Protein AF-A6TJV9-F1 (afdb_monomer_lite)

Radius of gyration: 13.77 Å; chains: 1; bounding box: 25×40×42 Å

Organism: Alkaliphilus metalliredigens (strain QYMF) (NCBI:txid293826)

Foldseek 3Di:
DPPPPVDPAAQVAEDEDEEDPCLAQPVDVVNVVVLVVVLPDRYAYEYEYHPRGDQLVPPPQWDWDDDPNRIWIDRPVRVSHTYDHPPDD

Secondary structure (DSSP, 8-state):
----------TTSEEEEES--STTSSSSHHHHHHHHHHHTSSSEEEEEPPTTSPPGGGSTT-EEEEETTEEEEE-TT-TTEEEEPTT--

pLDDT: mean 90.3, std 13.29, range [39.72, 98.38]

Sequence (89 aa):
MPDTNLSKTTKDDLMIVLGDAGVNYYENERDALLKEDLEVWPITFFFVRGNHERDPANISTYVEQPFNEGKVLIEPDYPSLLFAKDGAV

InterPro domains:
  IPR006186 Serine/threonine-specific protein phosphatase/bis(5-nucleosyl)-tetraphosphatase [PS00125] (48-53)
  IPR029052 Metallo-dependent phosphatase-like [G3DSA:3.60.21.10] (3-85)
  IPR029052 Metallo-dependent phosphatase-like [SSF56300] (10-82)

Structure (mmCIF, N/CA/C/O backbone):
data_AF-A6TJV9-F1
#
_entry.id   AF-A6TJV9-F1
#
loop_
_atom_site.group_PDB
_atom_site.id
_atom_site.type_symbol
_atom_site.label_atom_id
_atom_site.label_alt_id
_atom_site.label_comp_id
_atom_site.label_asym_id
_atom_site.label_entity_id
_atom_site.label_seq_id
_atom_site.pdbx_PDB_ins_code
_atom_site.Cartn_x
_atom_site.Cartn_y
_atom_site.Cartn_z
_atom_site.occupancy
_atom_site.B_iso_or_equiv
_atom_site.auth_seq_id
_atom_site.auth_comp_id
_atom_site.auth_asym_id
_atom_site.auth_atom_id
_atom_site.pdbx_PDB_model_num
ATOM 1 N N . MET A 1 1 ? -5.454 -22.028 29.818 1.00 49.22 1 MET A N 1
ATOM 2 C CA . MET A 1 1 ? -4.442 -21.859 28.756 1.00 49.22 1 MET A CA 1
ATOM 3 C C . MET A 1 1 ? -4.243 -20.364 28.587 1.00 49.22 1 MET A C 1
ATOM 5 O O . MET A 1 1 ? -5.265 -19.689 28.569 1.00 49.22 1 MET A O 1
ATOM 9 N N . PRO A 1 2 ? -3.019 -19.815 28.579 1.00 50.56 2 PRO A N 1
ATOM 10 C CA . PRO A 1 2 ? -2.855 -18.405 28.251 1.00 50.56 2 PRO A CA 1
ATOM 11 C C . PRO A 1 2 ? -3.243 -18.214 26.781 1.00 50.56 2 PRO A C 1
ATOM 13 O O . PRO A 1 2 ? -2.819 -19.000 25.935 1.00 50.56 2 PRO A O 1
ATOM 16 N N . ASP A 1 3 ? -4.081 -17.218 26.498 1.00 55.12 3 ASP A N 1
ATOM 17 C CA . ASP A 1 3 ? -4.401 -16.814 25.131 1.00 55.12 3 ASP A CA 1
ATOM 18 C C . ASP A 1 3 ? -3.102 -16.433 24.414 1.00 55.12 3 ASP A C 1
ATOM 20 O O . ASP A 1 3 ? -2.460 -15.438 24.742 1.00 55.12 3 ASP A O 1
ATOM 24 N N . THR A 1 4 ? -2.695 -17.232 23.432 1.00 54.50 4 THR A N 1
ATOM 25 C CA . THR A 1 4 ? -1.525 -16.982 22.576 1.00 54.50 4 THR A CA 1
ATOM 26 C C . THR A 1 4 ? -1.821 -15.980 21.456 1.00 54.50 4 THR A C 1
ATOM 28 O O . THR A 1 4 ? -1.113 -15.956 20.452 1.00 54.50 4 THR A O 1
ATOM 31 N N . ASN A 1 5 ? -2.866 -15.156 21.593 1.00 58.41 5 ASN A N 1
ATOM 32 C CA . ASN A 1 5 ? -3.202 -14.144 20.598 1.00 58.41 5 ASN A CA 1
ATOM 33 C C . ASN A 1 5 ? -2.235 -12.953 20.737 1.00 58.41 5 ASN A C 1
ATOM 35 O O . ASN A 1 5 ? -2.410 -12.072 21.578 1.00 58.41 5 ASN A O 1
ATOM 39 N N . LEU A 1 6 ? -1.146 -13.007 19.967 1.00 59.28 6 LEU A N 1
ATOM 40 C CA . LEU A 1 6 ? 0.019 -12.123 20.064 1.00 59.28 6 LEU A CA 1
ATOM 41 C C . LEU A 1 6 ? -0.193 -10.712 19.488 1.00 59.28 6 LEU A C 1
ATOM 43 O O . LEU A 1 6 ? 0.698 -9.878 19.633 1.00 59.28 6 LEU A O 1
ATOM 47 N N . SER A 1 7 ? -1.356 -10.384 18.922 1.00 61.12 7 SER A N 1
ATOM 48 C CA . SER A 1 7 ? -1.667 -9.010 18.506 1.00 61.12 7 SER A CA 1
ATOM 49 C C . SER A 1 7 ? -3.081 -8.618 18.917 1.00 61.12 7 SER A C 1
ATOM 51 O O . SER A 1 7 ? -4.058 -9.202 18.463 1.00 61.12 7 SER A O 1
ATOM 53 N N . LYS A 1 8 ? -3.194 -7.592 19.767 1.00 86.06 8 LYS A N 1
ATOM 54 C CA . LYS A 1 8 ? -4.476 -6.975 20.155 1.00 86.06 8 LYS A CA 1
ATOM 55 C C . LYS A 1 8 ? -5.007 -5.972 19.120 1.00 86.06 8 LYS A C 1
ATOM 57 O O . LYS A 1 8 ? -5.963 -5.268 19.419 1.00 86.06 8 LYS A O 1
ATOM 62 N N . THR A 1 9 ? -4.348 -5.857 17.971 1.00 94.12 9 THR A N 1
ATOM 63 C CA . THR A 1 9 ? -4.706 -4.903 16.924 1.00 94.12 9 THR A CA 1
ATOM 64 C C . THR A 1 9 ? -5.840 -5.443 16.059 1.00 94.12 9 THR A C 1
ATOM 66 O O . THR A 1 9 ? -6.127 -6.643 16.043 1.00 94.12 9 THR A O 1
ATOM 69 N N . THR A 1 10 ? -6.479 -4.538 15.338 1.00 95.75 10 THR A N 1
ATOM 70 C CA . THR A 1 10 ? -7.528 -4.771 14.351 1.00 95.75 10 THR A CA 1
ATOM 71 C C . THR A 1 10 ? -7.227 -3.957 13.092 1.00 95.75 10 THR A C 1
ATOM 73 O O . THR A 1 10 ? -6.335 -3.115 13.091 1.00 95.75 10 THR A O 1
ATOM 76 N N . LYS A 1 11 ? -7.994 -4.151 12.014 1.00 95.31 11 LYS A N 1
ATOM 77 C CA . LYS A 1 11 ? -7.873 -3.316 10.804 1.00 95.31 11 LYS A CA 1
ATOM 78 C C . LYS A 1 11 ? -8.205 -1.831 11.039 1.00 95.31 11 LYS A C 1
ATOM 80 O O . LYS A 1 11 ? -7.864 -1.008 10.197 1.00 95.31 11 LYS A O 1
ATOM 85 N N . ASP A 1 12 ? -8.795 -1.478 12.180 1.00 95.44 12 ASP A N 1
ATOM 86 C CA . ASP A 1 12 ? -9.000 -0.079 12.571 1.00 95.44 12 ASP A CA 1
ATOM 87 C C . ASP A 1 12 ? -7.719 0.562 13.141 1.00 95.44 12 ASP A C 1
ATOM 89 O O . ASP A 1 12 ? -7.596 1.787 13.179 1.00 95.44 12 ASP A O 1
ATOM 93 N N . ASP A 1 13 ? -6.745 -0.251 13.562 1.00 96.56 13 ASP A N 1
ATOM 94 C CA . ASP A 1 13 ? -5.429 0.214 13.988 1.00 96.56 13 ASP A CA 1
ATOM 95 C C . ASP A 1 13 ? -4.522 0.454 12.773 1.00 96.56 13 ASP A C 1
ATOM 97 O O . ASP A 1 13 ? -4.518 -0.315 11.808 1.00 96.56 13 ASP A O 1
ATOM 101 N N . LEU A 1 14 ? -3.712 1.514 12.843 1.00 96.94 14 LEU A N 1
ATOM 102 C CA . LEU A 1 14 ? -2.859 1.959 11.743 1.00 96.94 14 LEU A CA 1
ATOM 103 C C . LEU A 1 14 ? -1.373 1.850 12.103 1.00 96.94 14 LEU A C 1
ATOM 105 O O . LEU A 1 14 ? -0.921 2.441 13.086 1.00 96.94 14 LEU A O 1
ATOM 109 N N . MET A 1 15 ? -0.595 1.168 11.263 1.00 97.44 15 MET A N 1
ATOM 110 C CA . MET A 1 15 ? 0.868 1.176 11.304 1.00 97.44 15 MET A CA 1
ATOM 111 C C . MET A 1 15 ? 1.425 1.998 10.147 1.00 97.44 15 MET A C 1
ATOM 113 O O . MET A 1 15 ? 1.224 1.657 8.986 1.00 97.44 15 MET A O 1
ATOM 117 N N . ILE A 1 16 ? 2.166 3.058 10.465 1.00 97.12 16 ILE A N 1
ATOM 118 C CA . ILE A 1 16 ? 2.818 3.904 9.462 1.00 97.12 16 ILE A CA 1
ATOM 119 C C . ILE A 1 16 ? 4.251 3.409 9.244 1.00 97.12 16 ILE A C 1
ATOM 121 O O . ILE A 1 16 ? 5.037 3.348 10.190 1.00 97.12 16 ILE A O 1
ATOM 125 N N . VAL A 1 17 ? 4.592 3.092 7.995 1.00 96.88 17 VAL A N 1
ATOM 126 C CA . VAL A 1 17 ? 5.922 2.633 7.575 1.00 96.88 17 VAL A CA 1
ATOM 127 C C . VAL A 1 17 ? 6.574 3.719 6.720 1.00 96.88 17 VAL A C 1
ATOM 129 O O . VAL A 1 17 ? 6.030 4.127 5.695 1.00 96.88 17 VAL A O 1
ATOM 132 N N . LEU A 1 18 ? 7.725 4.222 7.169 1.00 95.25 18 LEU A N 1
ATOM 133 C CA . LEU A 1 18 ? 8.377 5.419 6.626 1.00 95.25 18 LEU A CA 1
ATOM 134 C C . LEU A 1 18 ? 9.519 5.070 5.657 1.00 95.25 18 LEU A C 1
ATOM 136 O O . LEU A 1 18 ? 10.681 5.362 5.938 1.00 95.25 18 LEU A O 1
ATOM 140 N N . GLY A 1 19 ? 9.171 4.474 4.518 1.00 92.69 19 GLY A N 1
ATOM 141 C CA . GLY A 1 19 ? 10.086 4.189 3.411 1.00 92.69 19 GLY A CA 1
ATOM 142 C C . GLY A 1 19 ? 10.734 2.806 3.428 1.00 92.69 19 GLY A C 1
ATOM 143 O O . GLY A 1 19 ? 10.852 2.168 4.472 1.00 92.69 19 GLY A O 1
ATOM 144 N N . ASP A 1 20 ? 11.161 2.373 2.239 1.00 91.69 20 ASP A N 1
ATOM 145 C CA . ASP A 1 20 ? 11.953 1.170 1.954 1.00 91.69 20 ASP A CA 1
ATOM 146 C C . ASP A 1 20 ? 11.372 -0.107 2.590 1.00 91.69 20 ASP A C 1
ATOM 148 O O . ASP A 1 20 ? 12.092 -0.968 3.100 1.00 91.69 20 ASP A O 1
ATOM 152 N N . ALA A 1 21 ? 10.044 -0.243 2.537 1.00 93.38 21 ALA A N 1
ATOM 153 C CA . ALA A 1 21 ? 9.329 -1.412 3.046 1.00 93.38 21 ALA A CA 1
ATOM 154 C C . ALA A 1 21 ? 9.510 -2.647 2.147 1.00 93.38 21 ALA A C 1
ATOM 156 O O . ALA A 1 21 ? 9.358 -3.781 2.600 1.00 93.38 21 ALA A O 1
ATOM 157 N N . GLY A 1 22 ? 9.836 -2.426 0.872 1.00 94.19 22 GLY A N 1
ATOM 158 C CA . GLY A 1 22 ? 10.068 -3.470 -0.121 1.00 94.19 22 GLY A CA 1
ATOM 159 C C . GLY A 1 22 ? 8.790 -3.985 -0.781 1.00 94.19 22 GLY A C 1
ATOM 160 O O . GLY A 1 22 ? 8.845 -4.988 -1.482 1.00 94.19 22 GLY A O 1
ATOM 161 N 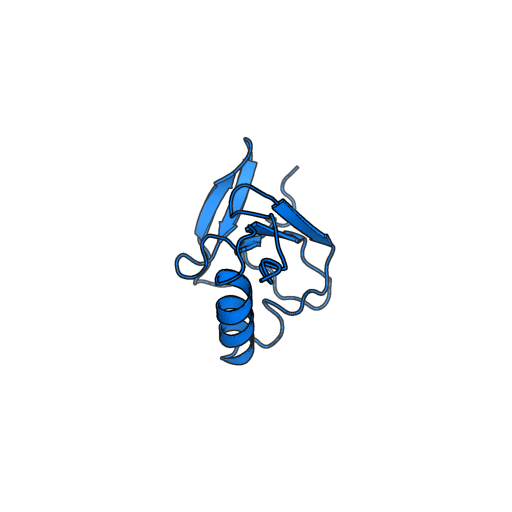N . VAL A 1 23 ? 7.649 -3.315 -0.578 1.00 95.69 23 VAL A N 1
ATOM 162 C CA . VAL A 1 23 ? 6.331 -3.818 -1.018 1.00 95.69 23 VAL A CA 1
ATOM 163 C C . VAL A 1 23 ? 6.112 -3.646 -2.525 1.00 95.69 23 VAL A C 1
ATOM 165 O O . VAL A 1 23 ? 5.389 -4.426 -3.134 1.00 95.69 23 VAL A O 1
ATOM 168 N N . ASN A 1 24 ? 6.758 -2.649 -3.134 1.00 94.94 24 ASN A N 1
ATOM 169 C CA . ASN A 1 24 ? 6.737 -2.385 -4.579 1.00 94.94 24 ASN A CA 1
ATOM 170 C C . ASN A 1 24 ? 8.165 -2.284 -5.135 1.00 94.94 24 ASN A C 1
ATOM 172 O O . ASN A 1 24 ? 8.524 -1.289 -5.773 1.00 94.94 24 ASN A O 1
ATOM 176 N N . TYR A 1 25 ? 9.016 -3.257 -4.810 1.00 95.31 25 TYR A N 1
ATOM 177 C CA . TYR A 1 25 ? 10.437 -3.217 -5.160 1.00 95.31 25 TYR A CA 1
ATOM 178 C C . TYR A 1 25 ? 10.767 -4.072 -6.384 1.00 95.31 25 TYR A C 1
ATOM 180 O O . TYR A 1 25 ? 11.534 -3.648 -7.248 1.00 95.31 25 TYR A O 1
ATOM 188 N N . TYR A 1 26 ? 10.222 -5.287 -6.460 1.00 91.88 26 TYR A N 1
ATOM 189 C CA . TYR A 1 26 ? 10.660 -6.281 -7.437 1.00 91.88 26 TYR A CA 1
ATOM 190 C C . TYR A 1 26 ? 9.888 -6.243 -8.760 1.00 91.88 26 TYR A C 1
ATOM 192 O O . TYR A 1 26 ? 10.373 -6.814 -9.741 1.00 91.88 26 TYR A O 1
ATOM 200 N N . GLU A 1 27 ? 8.704 -5.626 -8.797 1.00 86.62 27 GLU A N 1
ATOM 201 C CA . GLU A 1 27 ? 7.795 -5.590 -9.954 1.00 86.62 27 GLU A CA 1
ATOM 202 C C . GLU A 1 27 ? 7.450 -6.991 -10.497 1.00 86.62 27 GLU A C 1
ATOM 204 O O . GLU A 1 27 ? 7.284 -7.206 -11.698 1.00 86.62 27 GLU A O 1
ATOM 209 N N . ASN A 1 28 ? 7.382 -7.982 -9.609 1.00 91.62 28 ASN A N 1
ATOM 210 C CA . ASN A 1 28 ? 7.032 -9.360 -9.943 1.00 91.62 28 ASN A CA 1
ATOM 211 C C . ASN A 1 28 ? 6.296 -10.034 -8.779 1.00 91.62 28 ASN A C 1
ATOM 213 O O . ASN A 1 28 ? 5.947 -9.394 -7.792 1.00 91.62 28 ASN A O 1
ATOM 217 N N . GLU A 1 29 ? 6.071 -11.342 -8.897 1.00 93.62 29 GLU A N 1
ATOM 218 C CA . GLU A 1 29 ? 5.347 -12.172 -7.927 1.00 93.62 29 GLU A CA 1
ATOM 219 C C . GLU A 1 29 ? 5.826 -12.037 -6.471 1.00 93.62 29 GLU A C 1
ATOM 221 O O . GLU A 1 29 ? 5.039 -12.247 -5.555 1.00 93.62 29 GLU A O 1
ATOM 226 N N . ARG A 1 30 ? 7.081 -11.633 -6.228 1.00 95.31 30 ARG A N 1
ATOM 227 C CA . ARG A 1 30 ? 7.587 -11.414 -4.863 1.00 95.31 30 ARG A CA 1
ATOM 228 C C . ARG A 1 30 ? 6.862 -10.287 -4.134 1.00 95.31 30 ARG A C 1
ATOM 230 O O . ARG A 1 30 ? 6.618 -10.412 -2.939 1.00 95.31 30 ARG A O 1
ATOM 237 N N . ASP A 1 31 ? 6.513 -9.223 -4.852 1.00 95.88 31 ASP A N 1
ATOM 238 C CA . ASP A 1 31 ? 5.764 -8.101 -4.283 1.00 95.88 31 ASP A CA 1
ATOM 239 C C . ASP A 1 31 ? 4.347 -8.558 -3.903 1.00 95.88 31 ASP A C 1
ATOM 241 O O . ASP A 1 31 ? 3.838 -8.181 -2.852 1.00 95.88 31 ASP A O 1
ATOM 245 N N . ALA A 1 32 ? 3.729 -9.422 -4.719 1.00 96.25 32 ALA A N 1
ATOM 246 C CA . ALA A 1 32 ? 2.415 -9.995 -4.425 1.00 96.25 32 ALA A CA 1
ATOM 247 C C . ALA A 1 32 ? 2.448 -10.893 -3.180 1.00 96.25 32 ALA A C 1
ATOM 249 O O . ALA A 1 32 ? 1.629 -10.707 -2.289 1.00 96.25 32 ALA A O 1
ATOM 250 N N . LEU A 1 33 ? 3.443 -11.781 -3.059 1.00 97.12 33 LEU A N 1
ATOM 251 C CA . LEU A 1 33 ? 3.601 -12.641 -1.877 1.00 97.12 33 LEU A CA 1
ATOM 252 C C . LEU A 1 33 ? 3.738 -11.828 -0.582 1.00 97.12 33 LEU A C 1
ATOM 254 O O . LEU A 1 33 ? 3.106 -12.146 0.420 1.00 97.12 33 LEU A O 1
ATOM 258 N N . LEU A 1 34 ? 4.524 -10.746 -0.604 1.00 97.19 34 LEU A N 1
ATOM 259 C CA . LEU A 1 34 ? 4.650 -9.866 0.558 1.00 97.19 34 LEU A CA 1
ATOM 260 C C . LEU A 1 34 ? 3.326 -9.156 0.881 1.00 97.19 34 LEU A C 1
ATOM 262 O O . LEU A 1 34 ? 2.975 -9.020 2.050 1.00 97.19 34 LEU A O 1
ATOM 266 N N . LYS A 1 35 ? 2.574 -8.711 -0.129 1.00 97.75 35 LYS A N 1
ATOM 267 C CA . LYS A 1 35 ? 1.263 -8.078 0.079 1.00 97.75 35 LYS A CA 1
ATOM 268 C C . LYS A 1 35 ? 0.241 -9.055 0.652 1.00 97.75 35 LYS A C 1
ATOM 270 O O . LYS A 1 35 ? -0.457 -8.692 1.593 1.00 97.75 35 LYS A O 1
ATOM 275 N N . GLU A 1 36 ? 0.199 -10.287 0.152 1.00 97.94 36 GLU A N 1
ATOM 276 C CA . GLU A 1 36 ? -0.634 -11.366 0.696 1.00 97.94 36 GLU A CA 1
ATOM 277 C C . GLU A 1 36 ? -0.304 -11.624 2.175 1.00 97.94 36 GLU A C 1
ATOM 279 O O . GLU A 1 36 ? -1.202 -11.632 3.021 1.00 97.94 36 GLU A O 1
ATOM 284 N N . ASP A 1 37 ? 0.985 -11.740 2.504 1.00 96.81 37 ASP A N 1
ATOM 285 C CA . ASP A 1 37 ? 1.456 -11.939 3.877 1.00 96.81 37 ASP A CA 1
ATOM 286 C C . ASP A 1 37 ? 1.132 -10.756 4.796 1.00 96.81 37 ASP A C 1
ATOM 288 O O . ASP A 1 37 ? 0.881 -10.961 5.981 1.00 96.81 37 ASP A O 1
ATOM 292 N N . LEU A 1 38 ? 1.141 -9.519 4.293 1.00 97.25 38 LEU A N 1
ATOM 293 C CA . LEU A 1 38 ? 0.793 -8.323 5.067 1.00 97.25 38 LEU A CA 1
ATOM 294 C C . LEU A 1 38 ? -0.723 -8.175 5.250 1.00 97.25 38 LEU A C 1
ATOM 296 O O . LEU A 1 38 ? -1.184 -7.811 6.334 1.00 97.25 38 LEU A O 1
ATOM 300 N N . GLU A 1 39 ? -1.512 -8.482 4.222 1.00 97.94 39 GLU A N 1
ATOM 301 C CA . GLU A 1 39 ? -2.967 -8.319 4.234 1.00 97.94 39 GLU A CA 1
ATOM 302 C C . GLU A 1 39 ? -3.640 -9.213 5.286 1.00 97.94 39 GLU A C 1
ATOM 304 O O . GLU A 1 39 ? -4.640 -8.809 5.883 1.00 97.94 39 GLU A O 1
ATOM 309 N N . VAL A 1 40 ? -3.071 -10.382 5.605 1.00 96.69 40 VAL A N 1
ATOM 310 C CA . VAL A 1 40 ? -3.632 -11.285 6.630 1.00 96.69 40 VAL A CA 1
ATOM 311 C C . VAL A 1 40 ? -3.485 -10.776 8.069 1.00 96.69 40 VAL A C 1
ATOM 313 O O . VAL A 1 40 ? -4.182 -11.268 8.961 1.00 96.69 40 VAL A O 1
ATOM 316 N N . TRP A 1 41 ? -2.614 -9.797 8.336 1.00 95.81 41 TRP A N 1
ATOM 317 C CA . TRP A 1 41 ? -2.435 -9.273 9.693 1.00 95.81 41 TRP A CA 1
ATOM 318 C C . TRP A 1 41 ? -3.634 -8.432 10.125 1.00 95.81 41 TRP A C 1
ATOM 320 O O . TRP A 1 41 ? -4.152 -7.651 9.329 1.00 95.81 41 TRP A O 1
ATOM 330 N N . PRO A 1 42 ? -4.059 -8.491 11.398 1.00 95.81 42 PRO A N 1
ATOM 331 C CA . PRO A 1 42 ? -5.155 -7.673 11.903 1.00 95.81 42 PRO A CA 1
ATOM 332 C C . PRO A 1 42 ? -4.665 -6.246 12.202 1.00 95.81 42 PRO A C 1
ATOM 334 O O . PRO A 1 42 ? -4.676 -5.803 13.344 1.00 95.81 42 PRO A O 1
ATOM 337 N N . ILE A 1 43 ? -4.163 -5.549 11.186 1.00 97.19 43 ILE A N 1
ATOM 338 C CA . ILE A 1 43 ? -3.742 -4.147 11.210 1.00 97.19 43 ILE A CA 1
ATOM 339 C C . ILE A 1 43 ? -3.810 -3.573 9.791 1.00 97.19 43 ILE A C 1
ATOM 341 O O . ILE A 1 43 ? -3.666 -4.318 8.814 1.00 97.19 43 ILE A O 1
ATOM 345 N N . THR A 1 44 ? -4.051 -2.270 9.673 1.00 98.19 44 THR A N 1
ATOM 346 C CA . THR A 1 44 ? -3.928 -1.536 8.409 1.00 98.19 44 THR A CA 1
ATOM 347 C C . THR A 1 44 ? -2.541 -0.912 8.327 1.00 98.19 44 THR A C 1
ATOM 349 O O . THR A 1 44 ? -2.071 -0.275 9.272 1.00 98.19 44 THR A O 1
ATOM 352 N N . PHE A 1 45 ? -1.871 -1.081 7.192 1.00 98.31 45 PHE A N 1
ATOM 353 C CA . PHE A 1 45 ? -0.563 -0.490 6.938 1.00 98.31 45 PHE A CA 1
ATOM 354 C C . PHE A 1 45 ? -0.712 0.775 6.100 1.00 98.31 45 PHE A C 1
ATOM 356 O O . PHE A 1 45 ? -1.486 0.815 5.148 1.00 98.31 45 PHE A O 1
ATOM 363 N N . PHE A 1 46 ? 0.057 1.802 6.441 1.00 97.88 46 PHE A N 1
ATOM 364 C CA . PHE A 1 46 ? 0.182 3.031 5.671 1.00 97.88 46 PHE A CA 1
ATOM 365 C C . PHE A 1 46 ? 1.644 3.227 5.278 1.00 97.88 46 PHE A C 1
ATOM 367 O O . PHE A 1 46 ? 2.487 3.561 6.114 1.00 97.88 46 PHE A O 1
ATOM 374 N N . PHE A 1 47 ? 1.948 3.015 4.005 1.00 97.19 47 PHE A N 1
ATOM 375 C CA . PHE A 1 47 ? 3.289 3.111 3.455 1.00 97.19 47 PHE A CA 1
ATOM 376 C C . PHE A 1 47 ? 3.545 4.507 2.896 1.00 97.19 47 PHE A C 1
ATOM 378 O O . PHE A 1 47 ? 2.841 4.989 2.005 1.00 97.19 47 PHE A O 1
ATOM 385 N N . VAL A 1 48 ? 4.600 5.139 3.395 1.00 94.56 48 VAL A N 1
ATOM 386 C CA . VAL A 1 48 ? 5.258 6.261 2.728 1.00 94.56 48 VAL A CA 1
ATOM 387 C C . VAL A 1 48 ? 6.403 5.679 1.914 1.00 94.56 48 VAL A C 1
ATOM 389 O O . VAL A 1 48 ? 7.192 4.900 2.440 1.00 94.56 48 VAL A O 1
ATOM 392 N N . ARG A 1 49 ? 6.473 6.028 0.630 1.00 91.62 49 ARG A N 1
ATOM 393 C CA . ARG A 1 49 ? 7.429 5.446 -0.313 1.00 91.62 49 ARG A CA 1
ATOM 394 C C . ARG A 1 49 ? 8.878 5.798 0.041 1.00 91.62 49 ARG A C 1
ATOM 396 O O . ARG A 1 49 ? 9.187 6.956 0.320 1.00 91.62 49 ARG A O 1
ATOM 403 N N . GLY A 1 50 ? 9.771 4.813 -0.029 1.00 92.06 50 GLY A N 1
ATOM 404 C CA 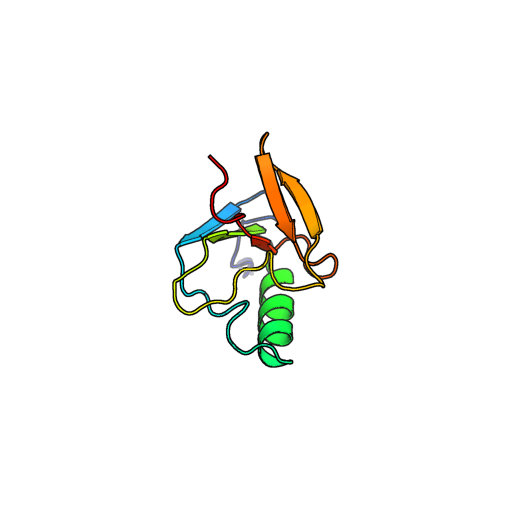. GLY A 1 50 ? 11.220 5.018 0.005 1.00 92.06 50 GLY A CA 1
ATOM 405 C C . GLY A 1 50 ? 11.832 5.217 -1.382 1.00 92.06 50 GLY A C 1
ATOM 406 O O . GLY A 1 50 ? 11.211 4.976 -2.417 1.00 92.06 50 GLY A O 1
ATOM 407 N N . ASN A 1 51 ? 13.085 5.662 -1.442 1.00 90.56 51 ASN A N 1
ATOM 408 C CA . ASN A 1 51 ? 13.745 5.961 -2.716 1.00 90.56 51 ASN A CA 1
ATOM 409 C C . ASN A 1 51 ? 14.051 4.706 -3.552 1.00 90.56 51 ASN A C 1
ATOM 411 O O . ASN A 1 51 ? 14.325 4.843 -4.746 1.00 90.56 51 ASN A O 1
ATOM 415 N N . HIS A 1 52 ? 14.027 3.516 -2.948 1.00 91.06 52 HIS A N 1
ATOM 416 C CA . HIS A 1 52 ? 14.249 2.252 -3.649 1.00 91.06 52 HIS A CA 1
ATOM 417 C C . HIS A 1 52 ? 12.965 1.628 -4.204 1.00 91.06 52 HIS A C 1
ATOM 419 O O . HIS A 1 52 ? 13.045 0.695 -4.997 1.00 91.06 52 HIS A O 1
ATOM 425 N N . GLU A 1 53 ? 11.795 2.132 -3.819 1.00 90.62 53 GLU A N 1
ATOM 426 C CA . GLU A 1 53 ? 10.502 1.564 -4.191 1.00 90.62 53 GLU A CA 1
ATOM 427 C C . GLU A 1 53 ? 9.875 2.317 -5.363 1.00 90.62 53 GLU A C 1
ATOM 429 O O . GLU A 1 53 ? 10.009 3.542 -5.509 1.00 90.62 53 GLU A O 1
ATOM 434 N N . ARG A 1 54 ? 9.135 1.582 -6.192 1.00 92.38 54 ARG A N 1
ATOM 435 C CA . ARG A 1 54 ? 8.365 2.177 -7.277 1.00 92.38 54 ARG A CA 1
ATOM 436 C C . ARG A 1 54 ? 7.221 3.016 -6.720 1.00 92.38 54 ARG A C 1
ATOM 438 O O . ARG A 1 54 ? 6.587 2.658 -5.732 1.00 92.38 54 ARG A O 1
ATOM 445 N N . ASP A 1 55 ? 6.951 4.133 -7.389 1.00 93.56 55 ASP A N 1
ATOM 446 C CA . ASP A 1 55 ? 5.777 4.955 -7.109 1.00 93.56 55 ASP A CA 1
ATOM 447 C C . ASP A 1 55 ? 4.492 4.172 -7.435 1.00 93.56 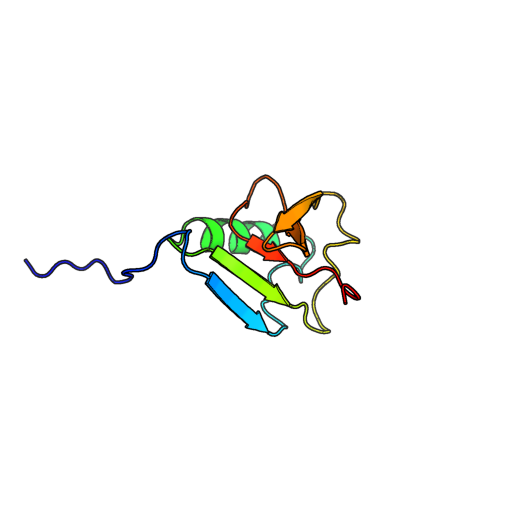55 ASP A C 1
ATOM 449 O O . ASP A 1 55 ? 4.298 3.815 -8.605 1.00 93.56 55 ASP A O 1
ATOM 453 N N . PRO A 1 56 ? 3.614 3.912 -6.443 1.00 93.75 56 PRO A N 1
ATOM 454 C CA . PRO A 1 56 ? 2.335 3.241 -6.659 1.00 93.75 56 PRO A CA 1
ATOM 455 C C . PRO A 1 56 ? 1.473 3.932 -7.721 1.00 93.75 56 PRO A C 1
ATOM 457 O O . PRO A 1 56 ? 0.735 3.263 -8.437 1.00 93.75 56 PRO A O 1
ATOM 460 N N . ALA A 1 57 ? 1.608 5.252 -7.903 1.00 94.12 57 ALA A N 1
ATOM 461 C CA . ALA A 1 57 ? 0.874 5.997 -8.927 1.00 94.12 57 ALA A CA 1
ATOM 462 C C . ALA A 1 57 ? 1.253 5.587 -10.363 1.00 94.12 57 ALA A C 1
ATOM 464 O O . ALA A 1 57 ? 0.495 5.838 -11.299 1.00 94.12 57 ALA A O 1
ATOM 465 N N . ASN A 1 58 ? 2.413 4.946 -10.542 1.00 93.62 58 ASN A N 1
ATOM 466 C CA . ASN A 1 58 ? 2.909 4.452 -11.827 1.00 93.62 58 ASN A CA 1
ATOM 467 C C . ASN A 1 58 ? 2.645 2.951 -12.041 1.00 93.62 58 ASN A C 1
ATOM 469 O O . ASN A 1 58 ? 3.161 2.375 -13.005 1.00 93.62 58 ASN A O 1
ATOM 473 N N . ILE A 1 59 ? 1.882 2.306 -11.153 1.00 93.75 59 ILE A N 1
ATOM 474 C CA . ILE A 1 59 ? 1.510 0.892 -11.235 1.00 93.75 59 ILE A CA 1
ATOM 475 C C . ILE A 1 59 ? 0.013 0.810 -11.552 1.00 93.75 59 ILE A C 1
ATOM 477 O O . ILE A 1 59 ? -0.821 1.322 -10.814 1.00 93.75 59 ILE A O 1
ATOM 481 N 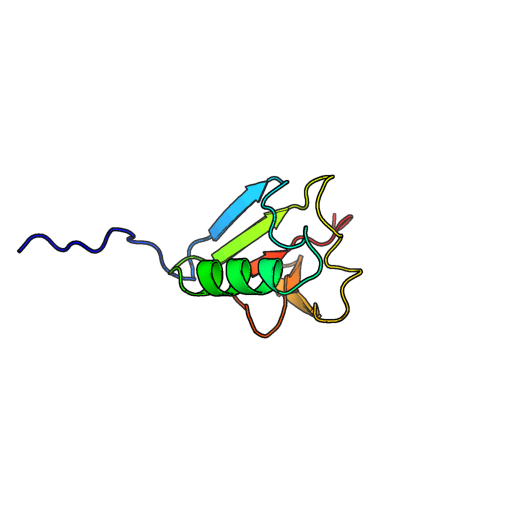N . SER A 1 60 ? -0.349 0.161 -12.660 1.00 95.06 60 SER A N 1
ATOM 482 C CA . SER A 1 60 ? -1.718 0.217 -13.202 1.00 95.06 60 SER A CA 1
ATOM 483 C C . SER A 1 60 ? -2.780 -0.511 -12.375 1.00 95.06 60 SER A C 1
ATOM 485 O O . SER A 1 60 ? -3.966 -0.336 -12.637 1.00 95.06 60 SER A O 1
ATOM 487 N N . THR A 1 61 ? -2.374 -1.366 -11.438 1.00 95.81 61 THR A N 1
ATOM 488 C CA . THR A 1 61 ? -3.276 -2.098 -10.537 1.00 95.81 61 THR A CA 1
ATOM 489 C C . THR A 1 61 ? -3.741 -1.252 -9.353 1.00 95.81 61 THR A C 1
ATOM 491 O O . THR A 1 61 ? -4.745 -1.588 -8.726 1.00 95.81 61 THR A O 1
ATOM 494 N N . TYR A 1 62 ? -3.055 -0.141 -9.068 1.00 97.25 62 TYR A N 1
ATOM 495 C CA . TYR A 1 62 ? -3.418 0.758 -7.985 1.00 97.25 62 TYR A CA 1
ATOM 496 C C . TYR A 1 62 ? -4.567 1.693 -8.375 1.00 97.25 62 TYR A C 1
ATOM 498 O O . TYR A 1 62 ? -4.634 2.218 -9.488 1.00 97.25 62 TYR A O 1
ATOM 506 N N . VAL A 1 63 ? -5.451 1.953 -7.416 1.00 97.56 63 VAL A N 1
ATOM 507 C CA . VAL A 1 63 ? -6.582 2.876 -7.528 1.00 97.56 63 VAL A CA 1
ATOM 508 C C . VAL A 1 63 ? -6.584 3.866 -6.365 1.00 97.56 63 VAL A C 1
ATOM 510 O O . VAL A 1 63 ? -6.130 3.555 -5.266 1.00 97.56 63 VAL A O 1
ATOM 513 N N . GLU A 1 64 ? -7.095 5.077 -6.599 1.00 96.75 64 GLU A N 1
ATOM 514 C CA . GLU A 1 64 ? -7.272 6.065 -5.531 1.00 96.75 64 GLU A CA 1
ATOM 515 C C . GLU A 1 64 ? -8.484 5.719 -4.656 1.00 96.75 64 GLU A C 1
ATOM 517 O O . GLU A 1 64 ? -9.573 5.454 -5.169 1.00 96.75 64 GLU A O 1
ATOM 522 N N . GLN A 1 65 ? -8.321 5.826 -3.338 1.00 95.31 65 GLN A N 1
ATOM 523 C CA . GLN A 1 65 ? -9.397 5.690 -2.360 1.00 95.31 65 GLN A CA 1
ATOM 524 C C . GLN A 1 65 ? -9.374 6.861 -1.360 1.00 95.31 65 GLN A C 1
ATOM 526 O O . GLN A 1 65 ? -8.292 7.282 -0.940 1.00 95.31 65 GLN A O 1
ATOM 531 N N . PRO A 1 66 ? -10.537 7.414 -0.956 1.00 94.81 66 PRO A N 1
ATOM 532 C CA . PRO A 1 66 ? -10.600 8.392 0.128 1.00 94.81 66 PRO A CA 1
ATOM 533 C C . PRO A 1 66 ? -10.112 7.799 1.455 1.00 94.81 66 PRO A C 1
ATOM 535 O O . PRO A 1 66 ? -10.491 6.685 1.814 1.00 94.81 66 PRO A O 1
ATOM 538 N N . PHE A 1 67 ? -9.315 8.559 2.204 1.00 94.00 67 PHE A N 1
ATOM 539 C CA . PHE A 1 67 ? -8.835 8.164 3.530 1.00 94.00 67 PHE A CA 1
ATOM 540 C C . PHE A 1 67 ? -8.508 9.402 4.369 1.00 94.00 67 PHE A C 1
ATOM 542 O O . PHE A 1 67 ? -7.725 10.236 3.923 1.00 94.00 67 PHE A O 1
ATOM 549 N N . ASN A 1 68 ? -9.101 9.519 5.565 1.00 89.56 68 ASN A N 1
ATOM 550 C CA . ASN A 1 68 ? -8.887 10.621 6.520 1.00 89.56 68 ASN A CA 1
ATOM 551 C C . ASN A 1 68 ? -8.804 12.012 5.861 1.00 89.56 68 ASN A C 1
ATOM 553 O O . ASN A 1 68 ? -7.773 12.670 5.920 1.00 89.56 68 ASN A O 1
ATOM 557 N N . GLU A 1 69 ? -9.888 12.427 5.191 1.00 90.62 69 GLU A N 1
ATOM 558 C CA . GLU A 1 69 ? -10.018 13.703 4.449 1.00 90.62 69 GLU A CA 1
ATOM 559 C C . GLU A 1 69 ? -9.083 13.873 3.234 1.00 90.62 69 GLU A C 1
ATOM 561 O O . GLU A 1 69 ? -9.268 14.791 2.435 1.00 90.62 69 GLU A O 1
ATOM 566 N N . GLY A 1 70 ? -8.138 12.954 3.035 1.00 90.88 70 GLY A N 1
ATOM 567 C CA . GLY A 1 70 ? -7.243 12.884 1.889 1.00 90.88 70 GLY A CA 1
ATOM 568 C C . GLY A 1 70 ? -7.531 11.695 0.973 1.00 90.88 70 GLY A C 1
ATOM 569 O O . GLY A 1 70 ? -8.648 11.171 0.886 1.00 90.88 70 GLY A O 1
ATOM 570 N N . LYS A 1 71 ? -6.487 11.273 0.257 1.00 94.06 71 LYS A N 1
ATOM 571 C CA . LYS A 1 71 ? -6.514 10.133 -0.660 1.00 94.06 71 LYS A CA 1
ATOM 572 C C . LYS A 1 71 ? -5.280 9.264 -0.476 1.00 94.06 71 LYS A C 1
ATOM 574 O O . LYS A 1 71 ? -4.184 9.776 -0.262 1.00 94.06 71 LYS A O 1
ATOM 579 N N . VAL A 1 72 ? -5.471 7.967 -0.646 1.00 96.88 72 VAL A N 1
ATOM 580 C CA . VAL A 1 72 ? -4.419 6.949 -0.695 1.00 96.88 72 VAL A CA 1
ATOM 581 C C . VAL A 1 72 ? -4.529 6.165 -1.993 1.00 96.88 72 VAL A C 1
ATOM 583 O O . VAL A 1 72 ? -5.569 6.191 -2.654 1.00 96.88 72 VAL A O 1
ATOM 586 N N . LEU A 1 73 ? -3.455 5.480 -2.359 1.00 97.62 73 LEU A N 1
ATOM 587 C CA . LEU A 1 73 ? -3.442 4.486 -3.423 1.00 97.62 73 LEU A CA 1
ATOM 588 C C . LEU A 1 73 ? -3.521 3.098 -2.788 1.00 97.62 73 LEU A C 1
ATOM 590 O O . LEU A 1 73 ? -2.801 2.819 -1.830 1.00 97.62 73 LEU A O 1
ATOM 594 N N . ILE A 1 74 ? -4.382 2.240 -3.324 1.00 97.81 74 ILE A N 1
ATOM 595 C CA . ILE A 1 74 ? -4.516 0.840 -2.907 1.00 97.81 74 ILE A CA 1
ATOM 596 C C . ILE A 1 74 ? -4.538 -0.080 -4.122 1.00 97.81 74 ILE A C 1
ATOM 598 O O . ILE A 1 74 ? -4.981 0.328 -5.193 1.00 97.81 74 ILE A O 1
ATOM 602 N N . GLU A 1 75 ? -4.134 -1.332 -3.952 1.00 97.62 75 GLU A N 1
ATOM 603 C CA . GLU A 1 75 ? -4.567 -2.401 -4.854 1.00 97.62 75 GLU A CA 1
ATOM 604 C C . GLU A 1 75 ? -5.854 -3.015 -4.284 1.00 97.62 75 GLU A C 1
ATOM 606 O O . GLU A 1 75 ? -5.875 -3.337 -3.095 1.00 97.62 75 GLU A O 1
ATOM 611 N N . PRO A 1 76 ? -6.927 -3.195 -5.079 1.00 97.81 76 PRO A N 1
ATOM 612 C CA . PRO A 1 76 ? -8.203 -3.714 -4.573 1.00 97.81 76 PRO A CA 1
ATOM 613 C C . PRO A 1 76 ? -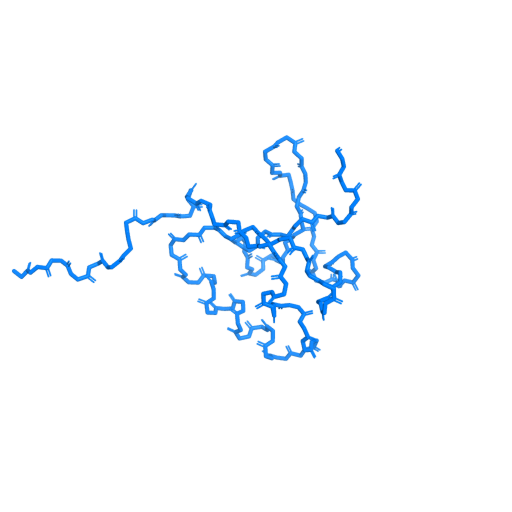8.118 -5.077 -3.873 1.00 97.81 76 PRO A C 1
ATOM 615 O O . PRO A 1 76 ? -8.934 -5.356 -2.997 1.00 97.81 76 PRO A O 1
ATOM 618 N N . ASP A 1 77 ? -7.133 -5.898 -4.241 1.00 97.38 77 ASP A N 1
ATOM 619 C CA . ASP A 1 77 ? -6.898 -7.216 -3.644 1.00 97.38 77 ASP A CA 1
ATOM 620 C C . ASP A 1 77 ? -6.268 -7.132 -2.237 1.00 97.38 77 ASP A C 1
ATOM 622 O O . ASP A 1 77 ? -6.365 -8.086 -1.465 1.00 97.38 77 ASP A O 1
ATOM 626 N N . TYR A 1 78 ? -5.683 -5.982 -1.875 1.00 97.81 78 TYR A N 1
ATOM 627 C CA . TYR A 1 78 ? -5.010 -5.732 -0.593 1.00 97.81 78 TYR A CA 1
ATOM 628 C C . TYR A 1 78 ? -5.527 -4.435 0.060 1.00 97.81 78 TYR A C 1
ATOM 630 O O . TYR A 1 78 ? -4.792 -3.447 0.189 1.00 97.81 78 TYR A O 1
ATOM 638 N N . PRO A 1 79 ? -6.815 -4.384 0.449 1.00 97.69 79 PRO A N 1
ATOM 639 C CA . PRO A 1 79 ? -7.471 -3.149 0.880 1.00 97.69 79 PRO A CA 1
ATOM 640 C C . PRO A 1 79 ? -6.901 -2.557 2.176 1.00 97.69 79 PRO A C 1
ATOM 642 O O . PRO A 1 79 ? -7.160 -1.389 2.469 1.00 97.69 79 PRO A O 1
ATOM 645 N N . SER A 1 80 ? -6.133 -3.327 2.952 1.00 98.19 80 SER A N 1
ATOM 646 C CA . SER A 1 80 ? -5.510 -2.857 4.191 1.00 98.19 80 SER A CA 1
ATOM 647 C C . SER A 1 80 ? -4.097 -2.304 3.987 1.00 98.19 80 SER A C 1
ATOM 649 O O . SER A 1 80 ? -3.461 -1.895 4.961 1.00 98.19 80 SER A O 1
ATOM 651 N N . LEU A 1 81 ? -3.579 -2.310 2.755 1.00 98.38 81 LEU A N 1
ATOM 652 C CA . LEU A 1 81 ? -2.259 -1.787 2.408 1.00 98.38 81 LEU A CA 1
ATOM 653 C C . LEU A 1 81 ? -2.418 -0.439 1.705 1.00 98.38 81 LEU A C 1
ATOM 655 O O . LEU A 1 81 ? -2.562 -0.348 0.486 1.00 98.38 81 LEU A O 1
ATOM 659 N N . LEU A 1 82 ? -2.406 0.626 2.497 1.00 98.19 82 LEU A N 1
ATOM 660 C CA . LEU A 1 82 ? -2.575 1.989 2.019 1.00 98.19 82 LEU A CA 1
ATOM 661 C C . LEU A 1 82 ? -1.219 2.574 1.641 1.00 98.19 82 LEU A C 1
ATOM 663 O O . LEU A 1 82 ? -0.264 2.481 2.408 1.00 98.19 82 LEU A O 1
ATOM 667 N N . PHE A 1 83 ? -1.140 3.238 0.494 1.00 97.00 83 PHE A N 1
ATOM 668 C CA . PHE A 1 83 ? 0.060 3.953 0.079 1.00 97.00 83 PHE A CA 1
ATOM 669 C C . PHE A 1 83 ? -0.217 5.446 -0.031 1.00 97.00 83 PHE A C 1
ATOM 671 O O . PHE A 1 83 ? -1.209 5.875 -0.630 1.00 97.00 83 PHE A O 1
ATOM 678 N N . ALA A 1 84 ? 0.686 6.249 0.525 1.00 94.75 84 ALA A N 1
ATOM 679 C CA . ALA A 1 84 ? 0.688 7.682 0.292 1.00 94.75 84 ALA A CA 1
ATOM 680 C C . ALA A 1 84 ? 0.912 7.968 -1.198 1.00 94.75 84 ALA A C 1
ATOM 682 O O . ALA A 1 84 ? 1.717 7.315 -1.862 1.00 94.75 84 ALA A O 1
ATOM 683 N N . LYS A 1 85 ? 0.216 8.979 -1.717 1.00 88.62 85 LYS A N 1
ATOM 684 C CA . LYS A 1 85 ? 0.496 9.527 -3.041 1.00 88.62 85 LYS A CA 1
ATOM 685 C C . LYS A 1 85 ? 1.594 10.582 -2.917 1.00 88.62 85 LYS A C 1
ATOM 687 O O . LYS A 1 85 ? 1.428 11.543 -2.163 1.00 88.62 85 LYS A O 1
ATOM 692 N N . ASP A 1 86 ? 2.685 10.425 -3.664 1.00 75.81 86 ASP A N 1
ATOM 693 C CA . ASP A 1 86 ? 3.772 11.408 -3.685 1.00 75.81 86 ASP A CA 1
ATOM 694 C C . ASP A 1 86 ? 3.232 12.801 -4.068 1.00 75.81 86 ASP A C 1
ATOM 696 O O . ASP A 1 86 ? 2.521 12.969 -5.062 1.00 75.81 86 ASP A O 1
ATOM 700 N N . GLY A 1 87 ? 3.554 13.813 -3.256 1.00 63.41 87 GLY A N 1
ATOM 701 C CA . GLY A 1 87 ? 3.158 15.206 -3.495 1.00 63.41 87 GLY A CA 1
ATOM 702 C C . GLY A 1 87 ? 1.736 15.593 -3.066 1.00 63.41 87 GLY A C 1
ATOM 703 O O . G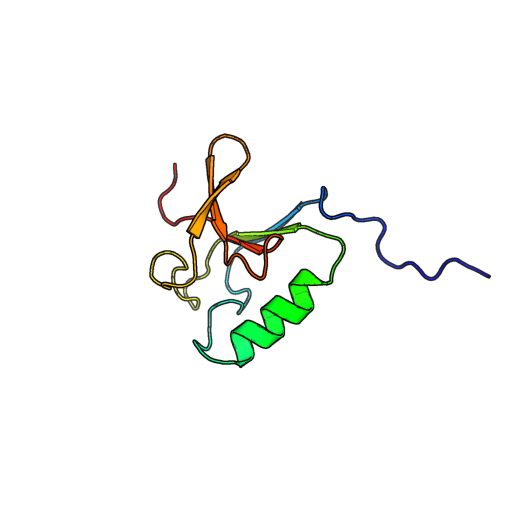LY A 1 87 ? 1.303 16.697 -3.396 1.00 63.41 87 GLY A O 1
ATOM 704 N N . ALA A 1 88 ? 1.009 14.740 -2.335 1.00 55.19 88 ALA A N 1
ATOM 705 C CA . ALA A 1 88 ? -0.198 15.165 -1.625 1.00 55.19 88 ALA A CA 1
ATOM 706 C C . ALA A 1 88 ? 0.199 16.043 -0.419 1.00 55.19 88 ALA A C 1
ATOM 708 O O . ALA A 1 88 ? 0.896 15.577 0.482 1.00 55.19 88 ALA A O 1
ATOM 709 N N . VAL A 1 89 ? -0.201 17.319 -0.448 1.00 39.72 89 VAL A N 1
ATOM 710 C CA . VAL A 1 89 ? -0.049 18.304 0.641 1.00 39.72 89 VAL A CA 1
ATOM 711 C C . VAL A 1 89 ? -1.402 18.533 1.287 1.00 39.72 89 VAL A C 1
ATOM 713 O O . VAL A 1 89 ? -2.376 18.689 0.514 1.00 39.72 89 VAL A O 1
#